Protein AF-A0A2H9N945-F1 (afdb_monomer)

Solvent-accessible surface area (backbone atoms only — not comparable to full-atom values): 8914 Å² total; per-residue (Å²): 110,70,68,63,51,53,48,54,61,75,68,64,69,62,75,64,59,40,50,52,52,35,28,57,30,50,47,51,34,23,50,40,70,47,42,95,48,93,90,51,81,21,55,30,55,53,27,54,81,70,69,39,42,64,61,24,53,49,45,46,54,52,43,51,52,32,51,52,49,31,47,27,29,75,61,73,41,83,70,60,62,77,94,46,37,69,71,56,55,76,73,48,94,63,75,48,84,63,47,72,60,36,52,48,45,37,65,60,76,91,56,80,41,71,69,48,44,52,56,19,50,48,28,50,47,51,52,50,62,52,41,48,64,58,45,28,70,78,66,71,41,51,82,69,48,30,52,53,46,34,56,78,70,47,72,77,69,125

Foldseek 3Di:
DVVVVVCCVVLDDDLVVLLLLLLVLLVLLCQAQNPPDPPDDHPLRVVVVVVDLVSSLVSLVVLLVSLLSNLCSLLVHDQDDPVCSVVCSVVGPDAFPPRVVLSCQLPDDPDSDPVSSVRNSVSSNVRVVSCQVSSCVSPVDHSVNSVVCCVPPPPPDD

Mean predicted aligned error: 3.8 Å

Sequence (158 aa):
GEVKKVFREKLRVPKNFWIKRIVVCGEYLKWYCCPP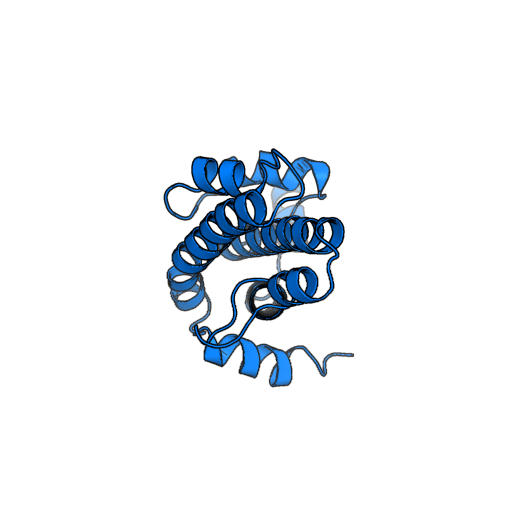KKDVGSVAECWIERGDLVATHYYLNYAVDLLLRIVFALNREFSPAPKWRIFYSYGLKWLPENWKRLLGEAMLAKSFSVKDFRRRLGAVRELWCGILPKIREETGLTTELISKYYVEKVLHQT

pLDDT: mean 94.26, std 6.35, range [45.0, 98.62]

Radius of gyration: 16.64 Å; Cα contacts (8 Å, |Δi|>4): 166; chains: 1; bounding box: 55×33×40 Å

Nearest PDB structures (foldseek):
  6p06-assembly1_A  TM=6.226E-01  e=3.736E-01  Bacillus sp. (in: firmicutes)
  6un8-assembly1_A  TM=6.451E-01  e=5.273E-01  Staphylococcus aureus
  1kan-assembly1_B  TM=4.822E-01  e=7.440E-01  Staphylococcus aureus

Structure (mmCIF, N/CA/C/O backbone):
data_AF-A0A2H9N945-F1
#
_entry.id   AF-A0A2H9N945-F1
#
loop_
_atom_site.group_PDB
_atom_site.id
_atom_site.type_symbol
_atom_site.label_atom_id
_atom_site.label_alt_id
_atom_site.label_comp_id
_atom_site.label_asym_id
_atom_site.label_entity_id
_atom_site.label_seq_id
_atom_site.pdbx_PDB_ins_code
_atom_site.Cartn_x
_atom_site.Cartn_y
_atom_site.Cartn_z
_atom_site.occupancy
_atom_site.B_iso_or_equiv
_atom_site.auth_seq_id
_atom_site.auth_comp_id
_atom_site.auth_asym_id
_atom_site.auth_atom_id
_atom_site.pdbx_PDB_model_num
ATOM 1 N N . GLY A 1 1 ? -34.590 3.014 11.118 1.00 84.31 1 GLY A N 1
ATOM 2 C CA . GLY A 1 1 ? -34.971 1.815 10.354 1.00 84.31 1 GLY A CA 1
ATOM 3 C C . GLY A 1 1 ? -34.161 0.631 10.833 1.00 84.31 1 GLY A C 1
ATOM 4 O O . GLY A 1 1 ? -32.956 0.782 11.021 1.00 84.31 1 GLY A O 1
ATOM 5 N N . GLU A 1 2 ? -34.815 -0.508 11.041 1.00 88.25 2 GLU A N 1
ATOM 6 C CA . GLU A 1 2 ? -34.228 -1.738 11.598 1.00 88.25 2 GLU A CA 1
ATOM 7 C C . GLU A 1 2 ? -33.023 -2.245 10.797 1.00 88.25 2 GLU A C 1
ATOM 9 O O . GLU A 1 2 ? -32.008 -2.613 11.380 1.00 88.25 2 GLU A O 1
ATOM 14 N N . VAL A 1 3 ? -33.056 -2.112 9.468 1.00 85.75 3 VAL A N 1
ATOM 15 C CA . VAL A 1 3 ? -31.934 -2.463 8.580 1.00 85.75 3 VAL A CA 1
ATOM 16 C C . VAL A 1 3 ? -30.636 -1.744 8.980 1.00 85.75 3 VAL A C 1
ATOM 18 O O . VAL A 1 3 ? -29.590 -2.373 9.125 1.00 85.75 3 VAL A O 1
ATOM 21 N N . LYS A 1 4 ? -30.688 -0.430 9.254 1.00 85.50 4 LYS A N 1
ATOM 22 C CA . LYS A 1 4 ? -29.505 0.339 9.692 1.00 85.50 4 LYS A CA 1
ATOM 23 C C . LYS A 1 4 ? -28.974 -0.131 11.052 1.00 85.50 4 LYS A C 1
ATOM 25 O O . LYS A 1 4 ? -27.773 -0.029 11.293 1.00 85.50 4 LYS A O 1
ATOM 30 N N . LYS A 1 5 ? -29.850 -0.624 11.936 1.00 88.50 5 LYS A N 1
ATOM 31 C CA . LYS A 1 5 ? -29.468 -1.160 13.251 1.00 88.50 5 LYS A CA 1
ATOM 32 C C . LYS A 1 5 ? -28.717 -2.483 13.091 1.00 88.50 5 LYS A C 1
ATOM 34 O O . LYS A 1 5 ? -27.609 -2.593 13.607 1.00 88.50 5 LYS A O 1
ATOM 39 N N . VAL A 1 6 ? -29.248 -3.405 12.283 1.00 90.75 6 VAL A N 1
ATOM 40 C CA . VAL A 1 6 ? -28.595 -4.691 11.977 1.00 90.75 6 VAL A CA 1
ATOM 41 C C . VAL A 1 6 ? -27.211 -4.475 11.365 1.00 90.75 6 VAL A C 1
ATOM 43 O O . VAL A 1 6 ? -26.239 -5.074 11.818 1.00 90.75 6 VAL A O 1
ATOM 46 N N . PHE A 1 7 ? -27.079 -3.566 10.392 1.00 87.44 7 PHE A N 1
ATOM 47 C CA . PHE A 1 7 ? -25.765 -3.242 9.826 1.00 87.44 7 PHE A CA 1
ATOM 48 C C . PHE A 1 7 ? -24.804 -2.674 10.871 1.00 87.44 7 PHE A C 1
ATOM 50 O O . PHE A 1 7 ? -23.653 -3.094 10.930 1.00 87.44 7 PHE A O 1
ATOM 57 N N . ARG A 1 8 ? -25.257 -1.753 11.727 1.00 85.81 8 ARG A N 1
ATOM 58 C CA . ARG A 1 8 ? -24.404 -1.179 12.777 1.00 85.81 8 ARG A CA 1
ATOM 59 C C . ARG A 1 8 ? -23.898 -2.244 13.748 1.00 85.81 8 ARG A C 1
ATOM 61 O O . ARG A 1 8 ? -22.745 -2.178 14.159 1.00 85.81 8 ARG A O 1
ATOM 68 N N . GLU A 1 9 ? -24.739 -3.209 14.099 1.00 89.75 9 GLU A N 1
ATOM 69 C CA . GLU A 1 9 ? -24.368 -4.322 14.974 1.00 89.75 9 GLU A CA 1
ATOM 70 C C . GLU A 1 9 ? -23.379 -5.271 14.291 1.00 89.75 9 GLU A C 1
ATOM 72 O O . GLU A 1 9 ? -22.340 -5.585 14.866 1.00 89.75 9 GLU A O 1
ATOM 77 N N . LYS A 1 10 ? -23.646 -5.671 13.041 1.00 87.56 10 LYS A N 1
ATOM 78 C CA . LYS A 1 10 ? -22.790 -6.606 12.292 1.00 87.56 10 LYS A CA 1
ATOM 79 C C . LYS A 1 10 ? -21.440 -6.014 11.885 1.00 87.56 10 LYS A C 1
ATOM 81 O O . LYS A 1 10 ? -20.465 -6.749 11.779 1.00 87.56 10 LYS A O 1
ATOM 86 N N . LEU A 1 11 ? -21.374 -4.703 11.662 1.00 89.06 11 LEU A N 1
ATOM 87 C CA . LEU A 1 11 ? -20.148 -4.001 11.272 1.00 89.06 11 LEU A CA 1
ATOM 88 C C . LEU A 1 11 ? -19.354 -3.473 12.476 1.00 89.06 11 LEU A C 1
ATOM 90 O O . LEU A 1 11 ? -18.298 -2.860 12.297 1.00 89.06 11 LEU A O 1
ATOM 94 N N . ARG A 1 12 ? -19.835 -3.694 13.707 1.00 91.00 12 ARG A N 1
ATOM 95 C CA . ARG A 1 12 ? -19.132 -3.270 14.916 1.00 91.00 12 ARG A CA 1
ATOM 96 C C . ARG A 1 12 ? -17.876 -4.115 15.099 1.00 91.00 12 ARG A C 1
ATOM 98 O O . ARG A 1 12 ? -17.937 -5.290 15.440 1.00 91.00 12 ARG A O 1
ATOM 105 N N . VAL A 1 13 ? -16.727 -3.475 14.930 1.00 93.00 13 VAL A N 1
ATOM 106 C CA . VAL A 1 13 ? -15.410 -4.078 15.144 1.00 93.00 13 VAL A CA 1
ATOM 107 C C . VAL A 1 13 ? -14.619 -3.269 16.174 1.00 93.00 13 VAL A C 1
ATOM 109 O O . VAL A 1 13 ? -14.791 -2.049 16.268 1.00 93.00 13 VAL A O 1
ATOM 112 N N . PRO A 1 14 ? -13.760 -3.917 16.974 1.00 93.12 14 PRO A N 1
ATOM 113 C CA . PRO A 1 14 ? -12.919 -3.218 17.940 1.00 93.12 14 PRO A CA 1
ATOM 114 C C . PRO A 1 14 ? -11.874 -2.335 17.238 1.00 93.12 14 PRO A C 1
ATOM 116 O O . PRO A 1 14 ? -11.471 -2.607 16.109 1.00 93.12 14 PRO A O 1
ATOM 119 N N . LYS A 1 15 ? -11.383 -1.279 17.905 1.00 88.19 15 LYS A N 1
ATOM 120 C CA . LYS A 1 15 ? -10.410 -0.331 17.312 1.00 88.19 15 LYS A CA 1
ATOM 121 C C . LYS A 1 15 ? -9.152 -1.032 16.776 1.00 88.19 15 LYS A C 1
ATOM 123 O O . LYS A 1 15 ? -8.639 -0.671 15.718 1.00 88.19 15 LYS A O 1
ATOM 128 N N . ASN A 1 16 ? -8.676 -2.059 17.480 1.00 92.50 16 ASN A N 1
ATOM 129 C CA . ASN A 1 16 ? -7.502 -2.839 17.084 1.00 92.50 16 ASN A CA 1
ATOM 130 C C . ASN A 1 16 ? -7.687 -3.598 15.755 1.00 92.50 16 ASN A C 1
ATOM 132 O O . ASN A 1 16 ? -6.689 -3.902 15.110 1.00 92.50 16 ASN A O 1
ATOM 136 N N . PHE A 1 17 ? -8.922 -3.862 15.311 1.00 94.25 17 PHE A N 1
ATOM 137 C CA . PHE A 1 17 ? -9.199 -4.474 14.009 1.00 94.25 17 PHE A CA 1
ATOM 138 C C . PHE A 1 17 ? -8.619 -3.636 12.864 1.00 94.25 17 PHE A C 1
ATOM 140 O O . PHE A 1 17 ? -7.941 -4.164 11.981 1.00 94.25 17 PHE A O 1
ATOM 147 N N . TRP A 1 18 ? -8.834 -2.320 12.905 1.00 96.00 18 TRP A N 1
ATOM 148 C CA . TRP A 1 18 ? -8.332 -1.395 11.889 1.00 96.00 18 TRP A CA 1
ATOM 149 C C . TRP A 1 18 ? -6.816 -1.231 11.978 1.00 96.00 18 TRP A C 1
ATOM 151 O O . TRP A 1 18 ? -6.133 -1.304 10.958 1.00 96.00 18 TRP A O 1
ATOM 161 N N . ILE A 1 19 ? -6.281 -1.116 13.200 1.00 96.00 19 ILE A N 1
ATOM 162 C CA . ILE A 1 19 ? -4.834 -1.004 13.442 1.00 96.00 19 ILE A CA 1
ATOM 163 C C . ILE A 1 19 ? -4.100 -2.221 12.874 1.00 96.00 19 ILE A C 1
ATOM 165 O O . ILE A 1 19 ? -3.140 -2.054 12.131 1.00 96.00 19 ILE A O 1
ATOM 169 N N . LYS A 1 20 ? -4.579 -3.444 13.141 1.00 95.38 20 LYS A N 1
ATOM 170 C CA . LYS A 1 20 ? -3.975 -4.673 12.602 1.00 95.38 20 LYS A CA 1
ATOM 171 C C . LYS A 1 20 ? -3.906 -4.660 11.076 1.00 95.38 20 LYS A C 1
ATOM 173 O O . LYS A 1 20 ? -2.886 -5.036 10.512 1.00 95.38 20 LYS A O 1
ATOM 178 N N . ARG A 1 21 ? -4.958 -4.193 10.395 1.00 96.00 21 ARG A N 1
ATOM 179 C CA . ARG A 1 21 ? -4.974 -4.101 8.924 1.00 96.00 21 ARG A CA 1
ATOM 180 C C . ARG A 1 21 ? -3.950 -3.102 8.398 1.00 96.00 21 ARG A C 1
ATOM 182 O O . ARG A 1 21 ? -3.250 -3.428 7.442 1.00 96.00 21 ARG A O 1
ATOM 189 N N . ILE A 1 22 ? -3.854 -1.932 9.031 1.00 97.44 22 ILE A N 1
ATOM 190 C CA . ILE A 1 22 ? -2.851 -0.912 8.699 1.00 97.44 22 ILE A CA 1
ATOM 191 C C . ILE A 1 22 ? -1.445 -1.481 8.900 1.00 97.44 22 ILE A C 1
ATOM 193 O O . ILE A 1 22 ? -0.625 -1.383 7.996 1.00 97.44 22 ILE A O 1
ATOM 197 N N . VAL A 1 23 ? -1.189 -2.131 10.038 1.00 96.94 23 VAL A N 1
ATOM 198 C CA . VAL A 1 23 ? 0.124 -2.699 10.375 1.00 96.94 23 VAL A CA 1
ATOM 199 C C . VAL A 1 23 ? 0.528 -3.807 9.407 1.00 96.94 23 VAL A C 1
ATOM 201 O O . VAL A 1 23 ? 1.629 -3.755 8.875 1.00 96.94 23 VAL A O 1
ATOM 204 N N . VAL A 1 24 ? -0.353 -4.774 9.128 1.00 96.62 24 VAL A N 1
ATOM 205 C CA . VAL A 1 24 ? -0.065 -5.862 8.176 1.00 96.62 24 VAL A CA 1
ATOM 206 C C . VAL A 1 24 ? 0.276 -5.296 6.804 1.00 96.62 24 VAL A C 1
ATOM 208 O O . VAL A 1 24 ? 1.292 -5.655 6.219 1.00 96.62 24 VAL A O 1
ATOM 211 N N . CYS A 1 25 ? -0.554 -4.391 6.285 1.00 97.62 25 CYS A N 1
ATOM 212 C CA . CYS A 1 25 ? -0.322 -3.856 4.949 1.00 97.62 25 CYS A CA 1
ATOM 213 C C . CYS A 1 25 ? 0.918 -2.953 4.913 1.00 97.62 25 CYS A C 1
ATOM 215 O O . CYS A 1 25 ? 1.686 -3.021 3.958 1.00 97.62 25 CYS A O 1
ATOM 217 N N . GLY A 1 26 ? 1.134 -2.146 5.955 1.00 97.19 26 GLY A N 1
ATOM 218 C CA . GLY A 1 26 ? 2.293 -1.269 6.086 1.00 97.19 26 GLY A CA 1
ATOM 219 C C . GLY A 1 26 ? 3.605 -2.042 6.185 1.00 97.19 26 GLY A C 1
ATOM 220 O O . GLY A 1 26 ? 4.578 -1.659 5.544 1.00 97.19 26 GLY A O 1
ATOM 221 N N . GLU A 1 27 ? 3.633 -3.157 6.919 1.00 96.25 27 GLU A N 1
ATOM 222 C CA . GLU A 1 27 ? 4.837 -3.984 7.027 1.00 96.25 27 GLU A CA 1
ATOM 223 C C . GLU A 1 27 ? 5.204 -4.630 5.690 1.00 96.25 27 GLU A C 1
ATOM 225 O O . GLU A 1 27 ? 6.350 -4.548 5.254 1.00 96.25 27 GLU A O 1
ATOM 230 N N . TYR A 1 28 ? 4.219 -5.173 4.974 1.00 96.75 28 TYR A N 1
ATOM 231 C CA . TYR A 1 28 ? 4.458 -5.735 3.646 1.00 96.75 28 TYR A CA 1
ATOM 232 C C . TYR A 1 28 ? 4.898 -4.645 2.666 1.00 96.75 28 TYR A C 1
ATOM 234 O O . TYR A 1 28 ? 5.833 -4.845 1.896 1.00 96.75 28 TYR A O 1
ATOM 242 N N . LEU A 1 29 ? 4.278 -3.464 2.711 1.00 96.81 29 LEU A N 1
ATOM 243 C CA . LEU A 1 29 ? 4.652 -2.356 1.839 1.00 96.81 29 LEU A CA 1
ATOM 244 C C . LEU A 1 29 ? 6.106 -1.924 2.076 1.00 96.81 29 LEU A C 1
ATOM 246 O O . LEU A 1 29 ? 6.828 -1.648 1.114 1.00 96.81 29 LEU A O 1
ATOM 250 N N . LYS A 1 30 ? 6.559 -1.938 3.337 1.00 95.06 30 LYS A N 1
ATOM 251 C CA . LYS A 1 30 ? 7.955 -1.670 3.689 1.00 95.06 30 LYS A CA 1
ATOM 252 C C . LYS A 1 30 ? 8.915 -2.682 3.080 1.00 95.06 30 LYS A C 1
ATOM 254 O O . LYS A 1 30 ? 9.937 -2.278 2.538 1.00 95.06 30 LYS A O 1
ATOM 259 N N . TRP A 1 31 ? 8.584 -3.971 3.123 1.00 93.44 31 TRP A N 1
ATOM 260 C CA . TRP A 1 31 ? 9.422 -5.009 2.517 1.00 93.44 31 TRP A CA 1
ATOM 261 C C . TRP A 1 31 ? 9.463 -4.886 0.990 1.00 93.44 31 TRP A C 1
ATOM 263 O O . TRP A 1 31 ? 10.531 -4.947 0.382 1.00 93.44 31 TRP A O 1
ATOM 273 N N . TYR A 1 32 ? 8.305 -4.682 0.357 1.00 95.38 32 TYR A N 1
ATOM 274 C CA . TYR A 1 32 ? 8.205 -4.757 -1.098 1.00 95.38 32 TYR A CA 1
ATOM 275 C C . TYR A 1 32 ? 8.654 -3.500 -1.835 1.00 95.38 32 TYR A C 1
ATOM 277 O O . TYR A 1 32 ? 9.251 -3.637 -2.901 1.00 95.38 32 TYR A O 1
ATOM 285 N N . CYS A 1 33 ? 8.382 -2.297 -1.320 1.00 96.00 33 CYS A N 1
ATOM 286 C CA . CYS A 1 33 ? 8.621 -1.052 -2.072 1.00 96.00 33 CYS A CA 1
ATOM 287 C C . CYS A 1 33 ? 9.117 0.136 -1.232 1.00 96.00 33 CYS A C 1
ATOM 289 O O . CYS A 1 33 ? 9.735 1.059 -1.778 1.00 96.00 33 CYS A O 1
ATOM 291 N N . CYS A 1 34 ? 8.851 0.152 0.075 1.00 95.00 34 CYS A N 1
ATOM 292 C CA . CYS A 1 34 ? 9.047 1.329 0.927 1.00 95.00 34 CYS A CA 1
ATOM 293 C C . CYS A 1 34 ? 9.916 1.039 2.166 1.00 95.00 34 CYS A C 1
ATOM 295 O O . CYS A 1 34 ? 9.447 1.240 3.291 1.00 95.00 34 CYS A O 1
ATOM 297 N N . PRO A 1 35 ? 11.162 0.561 1.992 1.00 92.69 35 PRO A N 1
ATOM 298 C CA . PRO A 1 35 ? 12.026 0.214 3.110 1.00 92.69 35 PRO A CA 1
ATOM 299 C C . PRO A 1 35 ? 12.261 1.438 4.009 1.00 92.69 35 PRO A C 1
ATOM 301 O O . PRO A 1 35 ? 12.296 2.572 3.524 1.00 92.69 35 PRO A O 1
ATOM 304 N N . PRO A 1 36 ? 12.412 1.237 5.330 1.00 83.94 36 PRO A N 1
ATOM 305 C CA . PRO A 1 36 ? 12.542 2.341 6.280 1.00 83.94 36 PRO A CA 1
ATOM 306 C C . PRO A 1 36 ? 13.850 3.123 6.107 1.00 83.94 36 PRO A C 1
ATOM 308 O O . PRO A 1 36 ? 13.908 4.300 6.454 1.00 83.94 36 PRO A O 1
ATOM 311 N N . LYS A 1 37 ? 14.895 2.487 5.565 1.00 85.12 37 LYS A N 1
ATOM 312 C CA . LYS A 1 37 ? 16.180 3.126 5.286 1.00 85.12 37 LYS A CA 1
ATOM 313 C C . LYS A 1 37 ? 16.380 3.293 3.780 1.00 85.12 37 LYS A C 1
ATOM 315 O O . LYS A 1 37 ? 16.032 2.404 3.010 1.00 85.12 37 LYS A O 1
ATOM 320 N N . LYS A 1 38 ? 16.940 4.436 3.372 1.00 77.31 38 LYS A N 1
ATOM 321 C CA . LYS A 1 38 ? 17.125 4.804 1.954 1.00 77.31 38 LYS A CA 1
ATOM 322 C C . LYS A 1 38 ? 18.245 4.026 1.254 1.00 77.31 38 LYS A C 1
ATOM 324 O O . LYS A 1 38 ? 18.252 3.968 0.032 1.00 77.31 38 LYS A O 1
ATOM 329 N N . ASP A 1 39 ? 19.181 3.479 2.019 1.00 83.00 39 ASP A N 1
ATOM 330 C C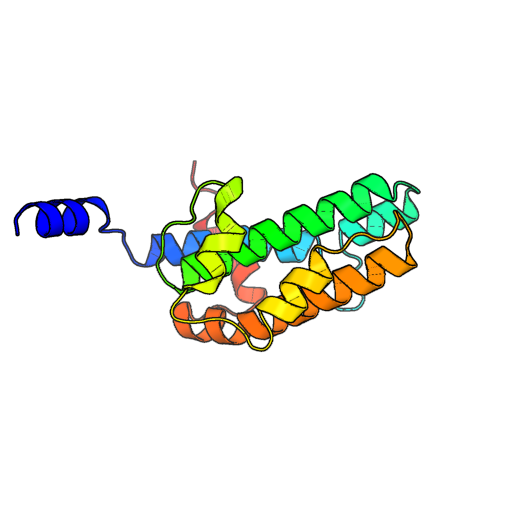A . ASP A 1 39 ? 20.325 2.681 1.565 1.00 83.00 39 ASP A CA 1
ATOM 331 C C . ASP A 1 39 ? 19.992 1.190 1.400 1.00 83.00 39 ASP A C 1
ATOM 333 O O . ASP A 1 39 ? 20.811 0.427 0.897 1.00 83.00 39 ASP A O 1
ATOM 337 N N . VAL A 1 40 ? 18.789 0.767 1.798 1.00 85.00 40 VAL A N 1
ATOM 338 C CA . VAL A 1 40 ? 18.339 -0.622 1.689 1.00 85.00 40 VAL A CA 1
ATOM 339 C C . VAL A 1 40 ? 17.426 -0.764 0.476 1.00 85.00 40 VAL A C 1
ATOM 341 O O . VAL A 1 40 ? 16.401 -0.089 0.384 1.00 85.00 40 VAL A O 1
ATOM 344 N N . GLY A 1 41 ? 17.783 -1.664 -0.442 1.00 85.50 41 GLY A N 1
ATOM 345 C CA . GLY A 1 41 ? 16.932 -2.032 -1.571 1.00 85.50 41 GLY A CA 1
ATOM 346 C C . GLY A 1 41 ? 15.652 -2.736 -1.117 1.00 85.50 41 GLY A C 1
ATOM 347 O O . GLY A 1 41 ? 15.644 -3.511 -0.161 1.00 85.50 41 GLY A O 1
ATOM 348 N N . SER A 1 42 ? 14.548 -2.457 -1.801 1.00 93.81 42 SER A N 1
ATOM 349 C CA . SER A 1 42 ? 13.281 -3.167 -1.614 1.00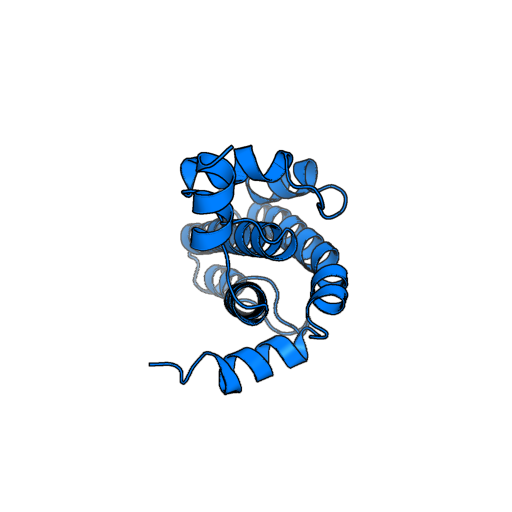 93.81 42 SER A CA 1
ATOM 350 C C . SER A 1 42 ? 13.255 -4.494 -2.375 1.00 93.81 42 SER A C 1
ATOM 352 O O . SER A 1 42 ? 13.985 -4.670 -3.350 1.00 93.81 42 SER A O 1
ATOM 354 N N . VAL A 1 43 ? 12.358 -5.417 -2.002 1.00 93.88 43 VAL A N 1
ATOM 355 C CA . VAL A 1 43 ? 12.205 -6.689 -2.738 1.00 93.88 43 VAL A CA 1
ATOM 356 C C . VAL A 1 43 ? 11.914 -6.441 -4.222 1.00 93.88 43 VAL A C 1
ATOM 358 O O . VAL A 1 43 ? 12.436 -7.162 -5.069 1.00 93.88 43 VAL A O 1
ATOM 361 N N . ALA A 1 44 ? 11.133 -5.410 -4.563 1.00 94.56 44 ALA A N 1
ATOM 362 C CA . ALA A 1 44 ? 10.857 -5.071 -5.958 1.00 94.56 44 ALA A CA 1
ATOM 363 C C . ALA A 1 44 ? 12.115 -4.620 -6.729 1.00 94.56 44 ALA A C 1
ATOM 365 O O . ALA A 1 44 ? 12.251 -4.941 -7.911 1.00 94.56 44 ALA A O 1
ATOM 366 N N . GLU A 1 45 ? 13.037 -3.914 -6.064 1.00 95.38 45 GLU A N 1
ATOM 367 C CA . GLU A 1 45 ? 14.332 -3.513 -6.630 1.00 95.38 45 GLU A CA 1
ATOM 368 C C . GLU A 1 45 ? 15.274 -4.718 -6.791 1.00 95.38 45 GLU A C 1
ATOM 370 O O . GLU A 1 45 ? 15.908 -4.837 -7.836 1.00 95.38 45 GLU A O 1
ATOM 375 N N . CYS A 1 46 ? 15.291 -5.673 -5.851 1.00 95.06 46 CYS A N 1
ATOM 376 C CA . CYS A 1 46 ? 16.099 -6.897 -5.973 1.00 95.06 46 CYS A CA 1
ATOM 377 C C . CYS A 1 46 ? 15.758 -7.727 -7.224 1.00 95.06 46 CYS A C 1
ATOM 379 O O . CYS A 1 46 ? 16.617 -8.412 -7.775 1.00 95.06 46 CYS A O 1
ATOM 381 N N . TRP A 1 47 ? 14.512 -7.685 -7.703 1.00 95.88 47 TRP A N 1
ATOM 382 C CA . TRP A 1 47 ? 14.124 -8.387 -8.933 1.00 95.88 47 TRP A CA 1
ATOM 383 C C . TRP A 1 47 ? 14.707 -7.768 -10.210 1.00 95.88 47 TRP A C 1
ATOM 385 O O . TRP A 1 47 ? 14.897 -8.485 -11.192 1.00 95.88 47 TRP A O 1
ATOM 395 N 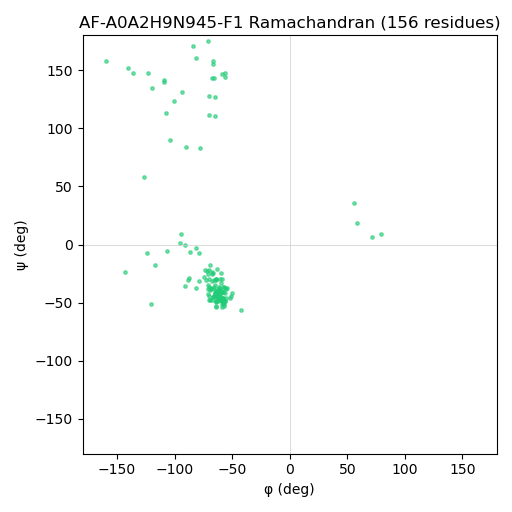N . ILE A 1 48 ? 15.097 -6.488 -10.171 1.00 95.44 48 ILE A N 1
ATOM 396 C CA . ILE A 1 48 ? 15.843 -5.854 -11.266 1.00 95.44 48 ILE A CA 1
ATOM 397 C C . ILE A 1 48 ? 17.227 -6.483 -11.379 1.00 95.44 48 ILE A C 1
ATOM 399 O O . ILE A 1 48 ? 17.653 -6.826 -12.476 1.00 95.44 48 ILE A O 1
ATOM 403 N N . GLU A 1 49 ? 17.907 -6.671 -10.247 1.00 93.06 49 GLU A N 1
ATOM 404 C CA . GLU A 1 49 ? 19.231 -7.303 -10.191 1.00 93.06 49 GLU A CA 1
ATOM 405 C C . GLU A 1 49 ? 19.181 -8.764 -10.656 1.00 93.06 49 GLU A C 1
ATOM 407 O O . GLU A 1 49 ? 20.133 -9.266 -11.246 1.00 93.06 49 GLU A O 1
ATOM 412 N N . ARG A 1 50 ? 18.039 -9.432 -10.453 1.00 95.25 50 ARG A N 1
ATOM 413 C CA . ARG A 1 50 ? 17.769 -10.793 -10.945 1.00 95.25 50 ARG A CA 1
ATOM 414 C C . ARG A 1 50 ? 17.383 -10.858 -12.425 1.00 95.25 50 ARG A C 1
ATOM 416 O O . ARG A 1 50 ? 17.253 -11.956 -12.955 1.00 95.25 50 ARG A O 1
ATOM 423 N N . GLY A 1 51 ? 17.174 -9.718 -13.081 1.00 96.12 51 GLY A N 1
ATOM 424 C CA . GLY A 1 51 ? 16.811 -9.649 -14.497 1.00 96.12 51 GLY A CA 1
ATOM 425 C C . GLY A 1 51 ? 15.336 -9.925 -14.817 1.00 96.12 51 GLY A C 1
ATOM 426 O O . GLY A 1 51 ? 14.996 -10.006 -15.995 1.00 96.12 51 GLY A O 1
ATOM 427 N N . ASP A 1 52 ? 14.445 -10.026 -13.822 1.00 97.19 52 ASP A N 1
ATOM 428 C CA . ASP A 1 52 ? 13.008 -10.247 -14.048 1.00 97.19 52 ASP A CA 1
ATOM 429 C C . ASP A 1 52 ? 12.204 -8.958 -13.841 1.00 97.19 52 ASP A C 1
ATOM 431 O O . ASP A 1 52 ? 11.699 -8.637 -12.759 1.00 97.19 52 ASP A O 1
ATOM 435 N N . LEU A 1 53 ? 12.056 -8.209 -14.932 1.00 96.62 53 LEU A N 1
ATOM 436 C CA . LEU A 1 53 ? 11.306 -6.957 -14.931 1.00 96.62 53 LEU A CA 1
ATOM 437 C C . LEU A 1 53 ? 9.793 -7.177 -14.788 1.00 96.62 53 LEU A C 1
ATOM 439 O O . LEU A 1 53 ? 9.098 -6.299 -14.274 1.00 96.62 53 LEU A O 1
ATOM 443 N N . VAL A 1 54 ? 9.265 -8.335 -15.192 1.00 97.12 54 VAL A N 1
ATOM 444 C CA . VAL A 1 54 ? 7.834 -8.637 -15.047 1.00 97.12 54 VAL A CA 1
ATOM 445 C C . VAL A 1 54 ? 7.498 -8.782 -13.566 1.00 97.12 54 VAL A C 1
ATOM 447 O O . VAL A 1 54 ? 6.567 -8.129 -13.084 1.00 97.12 54 VAL A O 1
ATOM 450 N N . ALA A 1 55 ? 8.301 -9.550 -12.825 1.00 96.38 55 ALA A N 1
ATOM 451 C CA . ALA A 1 55 ? 8.177 -9.689 -11.378 1.00 96.38 55 ALA A CA 1
ATOM 452 C C . ALA A 1 55 ? 8.302 -8.330 -10.674 1.00 96.38 55 ALA A C 1
ATOM 454 O O . ALA A 1 55 ? 7.440 -7.960 -9.873 1.00 96.38 55 ALA A O 1
ATOM 455 N N . THR A 1 56 ? 9.310 -7.530 -11.031 1.00 95.75 56 THR A N 1
ATOM 456 C CA . THR A 1 56 ? 9.493 -6.165 -10.516 1.00 95.75 56 THR A CA 1
ATOM 457 C C . THR A 1 56 ? 8.224 -5.307 -10.662 1.00 95.75 56 THR A C 1
ATOM 459 O O . THR A 1 56 ? 7.790 -4.654 -9.709 1.00 95.75 56 THR A O 1
ATOM 462 N N . HIS A 1 57 ? 7.575 -5.331 -11.828 1.00 97.50 57 HIS A N 1
ATOM 463 C CA . HIS A 1 57 ? 6.342 -4.577 -12.067 1.00 97.50 57 HIS A CA 1
ATOM 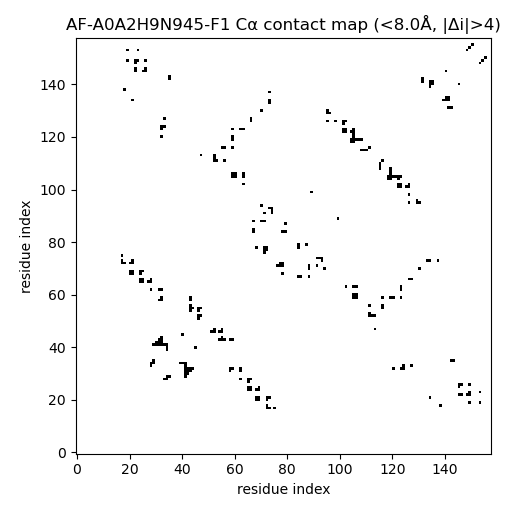464 C C . HIS A 1 57 ? 5.101 -5.184 -11.396 1.00 97.50 57 HIS A C 1
ATOM 466 O O . HIS A 1 57 ? 4.183 -4.438 -11.039 1.00 97.50 57 HIS A O 1
ATOM 472 N N . TYR A 1 58 ? 5.070 -6.500 -11.187 1.00 96.88 58 TYR A N 1
ATOM 473 C CA . TYR A 1 58 ? 4.029 -7.174 -10.412 1.00 96.88 58 TYR A CA 1
ATOM 474 C C . TYR A 1 58 ? 4.025 -6.705 -8.949 1.00 96.88 58 TYR A C 1
ATOM 476 O O . TYR A 1 58 ? 2.964 -6.377 -8.412 1.00 96.88 58 TYR A O 1
ATOM 484 N N . TYR A 1 59 ? 5.197 -6.564 -8.322 1.00 96.81 59 TYR A N 1
ATOM 485 C CA . TYR A 1 59 ? 5.282 -6.070 -6.943 1.00 96.81 59 TYR A CA 1
ATOM 486 C C . TYR A 1 59 ? 4.800 -4.629 -6.781 1.00 96.81 59 TYR A C 1
ATOM 488 O O . TYR A 1 59 ? 4.236 -4.298 -5.740 1.00 96.81 59 TYR A O 1
ATOM 496 N N . LEU A 1 60 ? 4.926 -3.788 -7.811 1.00 97.69 60 LEU A N 1
ATOM 497 C CA . LEU A 1 60 ? 4.321 -2.455 -7.786 1.00 97.69 60 LEU A CA 1
ATOM 498 C C . LEU A 1 60 ? 2.789 -2.513 -7.766 1.00 97.69 60 LEU A C 1
ATOM 500 O O . LEU A 1 60 ? 2.162 -1.737 -7.049 1.00 97.69 60 LEU A O 1
ATOM 504 N N . ASN A 1 61 ? 2.173 -3.450 -8.494 1.00 97.19 61 ASN A N 1
ATOM 505 C CA . ASN A 1 61 ? 0.720 -3.653 -8.429 1.00 97.19 61 ASN A CA 1
ATOM 506 C C . ASN A 1 61 ? 0.301 -4.128 -7.032 1.00 97.19 61 ASN A C 1
ATOM 508 O O . ASN A 1 61 ? -0.686 -3.645 -6.478 1.00 97.19 61 ASN A O 1
ATOM 512 N N . TYR A 1 62 ? 1.080 -5.038 -6.442 1.00 97.75 62 TYR A N 1
ATOM 513 C CA . TYR A 1 62 ? 0.848 -5.498 -5.076 1.00 97.75 62 TYR A CA 1
ATOM 514 C C . TYR A 1 62 ? 0.976 -4.356 -4.056 1.00 97.75 62 TYR A C 1
ATOM 516 O O . TYR A 1 62 ? 0.125 -4.209 -3.184 1.00 97.75 62 TYR A O 1
ATOM 524 N N . ALA A 1 63 ? 1.975 -3.484 -4.200 1.00 98.00 63 ALA A N 1
ATOM 525 C CA . ALA A 1 63 ? 2.137 -2.307 -3.351 1.00 98.00 63 ALA A CA 1
ATOM 526 C C . ALA A 1 63 ? 0.947 -1.338 -3.447 1.00 98.00 63 ALA A C 1
ATOM 528 O O . ALA A 1 63 ? 0.478 -0.840 -2.422 1.00 98.00 63 ALA A O 1
ATOM 529 N N . VAL A 1 64 ? 0.410 -1.115 -4.651 1.00 98.00 64 VAL A N 1
ATOM 530 C CA . VAL A 1 64 ? -0.819 -0.326 -4.836 1.00 98.00 64 VAL A CA 1
ATOM 531 C C . VAL A 1 64 ? -2.004 -0.966 -4.108 1.00 98.00 64 VAL A C 1
ATOM 533 O O . VAL A 1 64 ? -2.783 -0.258 -3.466 1.00 98.00 64 VAL A O 1
ATOM 536 N N . ASP A 1 65 ? -2.123 -2.295 -4.136 1.00 97.88 65 ASP A N 1
ATOM 537 C CA . ASP A 1 65 ? -3.170 -3.003 -3.396 1.00 97.88 65 ASP A CA 1
ATOM 538 C C . ASP A 1 65 ? -3.079 -2.777 -1.881 1.00 97.88 65 ASP A C 1
ATOM 540 O O . ASP A 1 65 ? -4.078 -2.479 -1.217 1.00 97.88 65 ASP A O 1
ATOM 544 N N . LEU A 1 66 ? -1.864 -2.866 -1.335 1.00 98.25 66 LEU A N 1
ATOM 545 C CA . LEU A 1 66 ? -1.598 -2.605 0.078 1.00 98.25 66 LEU A CA 1
ATOM 546 C C . LEU A 1 66 ? -1.942 -1.160 0.453 1.00 98.25 66 LEU A C 1
ATOM 548 O O . LEU A 1 66 ? -2.622 -0.945 1.457 1.00 98.25 66 LEU A O 1
ATOM 552 N N . LEU A 1 67 ? -1.545 -0.181 -0.370 1.00 98.31 67 LEU A N 1
ATOM 553 C CA . LEU A 1 67 ? -1.875 1.234 -0.174 1.00 98.31 67 LEU A CA 1
ATOM 554 C C . LEU A 1 67 ? -3.389 1.458 -0.134 1.00 98.31 67 LEU A C 1
ATOM 556 O O . LEU A 1 67 ? -3.894 2.076 0.802 1.00 98.31 67 LEU A O 1
ATOM 560 N N . LEU A 1 68 ? -4.131 0.897 -1.092 1.00 98.38 68 LEU A N 1
ATOM 561 C CA . LEU A 1 68 ? -5.592 0.967 -1.103 1.00 98.38 68 LEU A CA 1
ATOM 562 C C . LEU A 1 68 ? -6.181 0.407 0.197 1.00 98.38 68 LEU A C 1
ATOM 564 O O . LEU A 1 68 ? -7.002 1.059 0.839 1.00 98.38 68 LEU A O 1
ATOM 568 N N . ARG A 1 69 ? -5.744 -0.782 0.626 1.00 98.38 69 ARG A N 1
ATOM 569 C CA . ARG A 1 69 ? -6.232 -1.423 1.859 1.00 98.38 69 ARG A CA 1
ATOM 570 C C . ARG A 1 69 ? -5.943 -0.592 3.110 1.00 98.38 69 ARG A C 1
ATOM 572 O O . ARG A 1 69 ? -6.789 -0.555 4.004 1.00 98.38 69 ARG A O 1
ATOM 579 N N . ILE A 1 70 ? -4.793 0.078 3.166 1.00 98.25 70 ILE A N 1
ATOM 580 C CA . ILE A 1 70 ? -4.449 1.009 4.248 1.00 98.25 70 ILE A CA 1
ATOM 581 C C . ILE A 1 70 ? -5.405 2.202 4.239 1.00 98.25 70 ILE A C 1
ATOM 583 O O . ILE A 1 70 ? -5.977 2.516 5.278 1.00 98.25 70 ILE A O 1
ATOM 587 N N . VAL A 1 71 ? -5.636 2.828 3.082 1.00 98.38 71 VAL A N 1
ATOM 588 C CA . VAL A 1 71 ? -6.519 4.001 2.970 1.00 98.38 71 VAL A CA 1
ATOM 589 C C . VAL A 1 71 ? -7.964 3.651 3.346 1.00 98.38 71 VAL A C 1
ATOM 591 O O . VAL A 1 71 ? -8.591 4.402 4.093 1.00 98.38 71 VAL A O 1
AT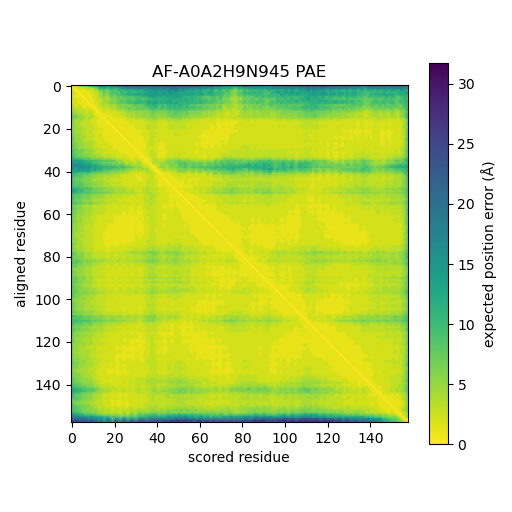OM 594 N N . PHE A 1 72 ? -8.474 2.478 2.954 1.00 98.44 72 PHE A N 1
ATOM 595 C CA . PHE A 1 72 ? -9.770 1.977 3.441 1.00 98.44 72 PHE A CA 1
ATOM 596 C C . PHE A 1 72 ? -9.790 1.824 4.970 1.00 98.44 72 PHE A C 1
ATOM 598 O O . PHE A 1 72 ? -10.714 2.295 5.633 1.00 98.44 72 PHE A O 1
ATOM 605 N N . ALA A 1 73 ? -8.750 1.222 5.555 1.00 97.94 73 ALA A N 1
ATOM 606 C CA . ALA A 1 73 ? -8.673 1.030 7.002 1.00 97.94 73 ALA A CA 1
ATOM 607 C C . ALA A 1 73 ? -8.570 2.356 7.781 1.00 97.94 73 ALA A C 1
ATOM 609 O O . ALA A 1 73 ? -9.184 2.478 8.840 1.00 97.94 73 ALA A O 1
ATOM 610 N N . LEU A 1 74 ? -7.861 3.357 7.249 1.00 97.94 74 LEU A N 1
ATOM 611 C CA . LEU A 1 74 ? -7.778 4.706 7.826 1.00 97.94 74 LEU A CA 1
ATOM 612 C C . LEU A 1 74 ? -9.120 5.441 7.790 1.00 97.94 74 LEU A C 1
ATOM 614 O O . LEU A 1 74 ? -9.428 6.206 8.699 1.00 97.94 74 LEU A O 1
ATOM 618 N N . ASN A 1 75 ? -9.954 5.151 6.791 1.00 97.75 75 ASN A N 1
ATOM 619 C CA . ASN A 1 75 ? -11.333 5.631 6.725 1.00 97.75 75 ASN A CA 1
ATOM 620 C C . ASN A 1 75 ? -12.311 4.800 7.577 1.00 97.75 75 ASN A C 1
ATOM 622 O O . ASN A 1 75 ? -13.484 5.149 7.675 1.00 97.75 75 ASN A O 1
ATOM 626 N N . ARG A 1 76 ? -11.842 3.721 8.225 1.00 95.81 76 ARG A N 1
ATOM 627 C CA . ARG A 1 76 ? -12.670 2.730 8.941 1.00 95.81 76 ARG A CA 1
ATOM 628 C C . ARG A 1 76 ? -13.748 2.113 8.049 1.00 95.81 76 ARG A C 1
ATOM 630 O O . ARG A 1 76 ? -14.848 1.801 8.504 1.00 95.81 76 ARG A O 1
ATOM 637 N N . GLU A 1 77 ? -13.402 1.911 6.783 1.00 95.56 77 GLU A N 1
ATOM 638 C CA . GLU A 1 77 ? -14.251 1.276 5.788 1.00 95.56 77 GLU A CA 1
ATOM 639 C C . GLU A 1 77 ? -13.728 -0.115 5.428 1.00 95.56 77 GLU A C 1
ATOM 641 O O . GLU A 1 77 ? -12.522 -0.369 5.337 1.00 95.56 77 GLU A O 1
ATOM 646 N N . PHE A 1 78 ? -14.652 -1.053 5.223 1.00 94.44 78 PHE A N 1
ATOM 647 C CA . PHE A 1 78 ? -14.298 -2.395 4.783 1.00 94.44 78 PHE A CA 1
ATOM 648 C C . PHE A 1 78 ? -13.811 -2.343 3.338 1.00 94.44 78 PHE A C 1
ATOM 650 O O . PHE A 1 78 ? -14.494 -1.821 2.460 1.00 94.44 78 PHE A O 1
ATOM 657 N N . SER A 1 79 ? -12.628 -2.907 3.088 1.00 93.81 79 SER A N 1
ATOM 658 C CA . SER A 1 79 ? -12.083 -2.930 1.735 1.00 93.81 79 SER A CA 1
ATOM 659 C C . SER A 1 79 ? -12.970 -3.794 0.828 1.00 93.81 79 SER A C 1
ATOM 661 O O . SER A 1 79 ? -13.222 -4.955 1.164 1.00 93.81 79 SER A O 1
ATOM 663 N N . PRO A 1 80 ? -13.429 -3.266 -0.317 1.00 95.25 80 PRO A N 1
ATOM 664 C CA . PRO A 1 80 ? -14.253 -4.013 -1.255 1.00 95.25 80 PRO A CA 1
ATOM 665 C C . PRO A 1 80 ? -13.431 -5.091 -1.976 1.00 95.25 80 PRO A C 1
ATOM 667 O O . PRO A 1 80 ? -12.201 -5.177 -1.853 1.00 95.25 80 PRO A O 1
ATOM 670 N N . ALA A 1 81 ? -14.116 -5.905 -2.782 1.00 94.56 81 ALA A N 1
ATOM 671 C CA . ALA A 1 81 ? -13.470 -6.855 -3.683 1.00 94.56 81 ALA A CA 1
ATOM 672 C C . ALA A 1 81 ? -12.483 -6.140 -4.637 1.00 94.56 81 ALA A C 1
ATOM 674 O O . ALA A 1 81 ? -12.759 -5.006 -5.045 1.00 94.56 81 ALA A O 1
ATOM 675 N N . PRO A 1 82 ? -11.370 -6.787 -5.044 1.00 93.94 82 PRO A N 1
ATOM 676 C CA . PRO A 1 82 ? -10.291 -6.138 -5.798 1.00 93.94 82 PRO A CA 1
ATOM 677 C C . PRO A 1 82 ? -10.747 -5.336 -7.021 1.00 93.94 82 PRO A C 1
ATOM 679 O O . PRO A 1 82 ? -10.321 -4.197 -7.196 1.00 93.94 82 PRO A O 1
ATOM 682 N N . LYS A 1 83 ? -11.694 -5.870 -7.803 1.00 93.44 83 LYS A N 1
ATOM 683 C CA . LYS A 1 83 ? -12.216 -5.217 -9.016 1.00 93.44 83 LYS A CA 1
ATOM 684 C C . LYS A 1 83 ? -12.860 -3.844 -8.782 1.00 93.44 83 LYS A C 1
ATOM 686 O O . LYS A 1 83 ? -12.899 -3.033 -9.697 1.00 93.44 83 LYS A O 1
ATOM 691 N N . TRP A 1 84 ? -13.341 -3.568 -7.569 1.00 96.88 84 TRP A N 1
ATOM 692 C CA . TRP A 1 84 ? -14.010 -2.308 -7.229 1.00 96.88 84 TRP A CA 1
ATOM 693 C C . TRP A 1 84 ? -13.170 -1.378 -6.359 1.00 96.88 84 TRP A C 1
ATOM 695 O O . TRP A 1 84 ? -13.583 -0.258 -6.065 1.00 96.88 84 TRP A O 1
ATOM 705 N N . ARG A 1 85 ? -11.996 -1.831 -5.918 1.00 96.06 85 ARG A N 1
ATOM 706 C CA . ARG A 1 85 ? -11.221 -1.160 -4.874 1.00 96.06 85 ARG A CA 1
ATOM 707 C C . ARG A 1 85 ? -10.750 0.227 -5.283 1.00 96.06 85 ARG A C 1
ATOM 709 O O . ARG A 1 85 ? -10.911 1.161 -4.507 1.00 96.06 85 ARG A O 1
ATOM 716 N N . ILE A 1 86 ? -10.245 0.374 -6.506 1.00 97.19 86 ILE A N 1
ATOM 717 C CA . ILE A 1 86 ? -9.854 1.682 -7.047 1.00 97.19 86 ILE A CA 1
ATOM 718 C C . ILE A 1 86 ? -11.079 2.591 -7.179 1.00 97.19 86 ILE A C 1
ATOM 720 O O . ILE A 1 86 ? -11.058 3.710 -6.675 1.00 97.19 86 ILE A O 1
ATOM 724 N N . PHE A 1 87 ? -12.159 2.091 -7.785 1.00 97.50 87 PHE A N 1
ATOM 725 C CA . PHE A 1 87 ? -13.376 2.867 -8.018 1.00 97.50 87 PHE A CA 1
ATOM 726 C C . PHE A 1 87 ? -13.964 3.428 -6.718 1.00 97.50 87 PHE A C 1
ATOM 728 O O . PHE A 1 87 ? -14.175 4.634 -6.609 1.00 97.50 87 PHE A O 1
ATOM 735 N N . TYR A 1 88 ? -14.153 2.578 -5.705 1.00 98.12 88 TYR A N 1
ATOM 736 C CA . TYR A 1 88 ? -14.688 3.019 -4.418 1.00 98.12 88 TYR A CA 1
ATOM 737 C C . TYR A 1 88 ? -13.694 3.851 -3.602 1.00 98.12 88 TYR A C 1
ATOM 739 O O . TYR A 1 88 ? -14.130 4.658 -2.787 1.00 98.12 88 TYR A O 1
ATOM 747 N N . SER A 1 89 ? -12.380 3.732 -3.840 1.00 97.94 89 SER A N 1
ATOM 748 C CA . SER A 1 89 ? -11.402 4.560 -3.120 1.00 97.94 89 SER A CA 1
ATOM 749 C C . SER A 1 89 ? -11.607 6.058 -3.354 1.00 97.94 89 SER A C 1
ATOM 751 O O . SER A 1 89 ? -11.337 6.849 -2.460 1.00 97.94 89 SER A O 1
ATOM 753 N N . TYR A 1 90 ? -12.127 6.465 -4.516 1.00 97.75 90 TYR A N 1
ATOM 754 C CA . TYR A 1 90 ? -12.342 7.880 -4.831 1.00 97.75 90 TYR A CA 1
ATOM 755 C C . TYR A 1 90 ? -13.450 8.543 -4.000 1.00 97.75 90 TYR A C 1
ATOM 757 O O . TYR A 1 90 ? -13.497 9.768 -3.947 1.00 97.75 90 TYR A O 1
ATOM 765 N N . GLY A 1 91 ? -14.328 7.756 -3.369 1.00 97.31 91 GLY A N 1
ATOM 766 C CA . GLY A 1 91 ? -15.417 8.249 -2.520 1.00 97.31 91 GLY A CA 1
ATOM 767 C C . GLY A 1 91 ? -15.094 8.289 -1.025 1.00 97.31 91 GLY A C 1
ATOM 768 O O . GLY A 1 91 ? -15.970 8.632 -0.235 1.00 97.31 91 GLY A O 1
ATOM 769 N N . LEU A 1 92 ? -13.876 7.915 -0.623 1.00 98.06 92 LEU A N 1
ATOM 770 C CA . LEU A 1 92 ? -13.480 7.881 0.783 1.00 98.06 92 LEU A CA 1
ATOM 771 C C . LEU A 1 92 ? -13.407 9.292 1.378 1.00 98.06 92 LEU A C 1
ATOM 773 O O . LEU A 1 92 ? -12.968 10.238 0.724 1.00 98.06 92 LEU A O 1
ATOM 777 N N . LYS A 1 93 ? -13.808 9.424 2.649 1.00 97.94 93 LYS A N 1
ATOM 778 C CA . LYS A 1 93 ? -13.881 10.718 3.350 1.00 97.94 93 LYS A CA 1
ATOM 779 C C . LYS A 1 93 ? -12.522 11.415 3.449 1.00 97.94 93 LYS A C 1
ATOM 781 O O . LYS A 1 93 ? -12.448 12.637 3.366 1.00 97.94 93 LYS A O 1
ATOM 786 N N . TRP A 1 94 ? -11.467 10.645 3.680 1.00 98.31 94 TRP A N 1
ATOM 787 C CA . TRP A 1 94 ? -10.094 11.119 3.729 1.00 98.31 94 TRP A CA 1
ATOM 788 C C . TRP A 1 94 ? -9.258 10.419 2.661 1.00 98.31 94 TRP A C 1
ATOM 790 O O . TRP A 1 94 ? -9.294 9.193 2.527 1.00 98.31 94 TRP A O 1
ATOM 800 N N . LEU A 1 95 ? -8.462 11.212 1.950 1.00 98.19 95 LEU A N 1
ATOM 801 C CA . LEU A 1 95 ? -7.500 10.769 0.952 1.00 98.19 95 LEU A CA 1
ATOM 802 C C . LEU A 1 95 ? -6.191 11.541 1.144 1.00 98.19 95 LEU A C 1
ATOM 804 O O . LEU A 1 95 ? -6.239 12.714 1.527 1.00 98.19 95 LEU A O 1
ATOM 808 N N . PRO A 1 96 ? -5.029 10.928 0.865 1.00 96.88 96 PRO A N 1
ATOM 809 C CA . PRO A 1 96 ? -3.783 11.675 0.803 1.00 96.88 96 PRO A CA 1
ATOM 810 C C . PRO A 1 96 ? -3.815 12.651 -0.382 1.00 96.88 96 PRO A C 1
ATOM 812 O O . PRO A 1 96 ? -4.558 12.473 -1.355 1.00 96.88 96 PRO A O 1
ATOM 815 N N . GLU A 1 97 ? -2.984 13.685 -0.309 1.00 96.88 97 GLU A N 1
ATOM 816 C CA . GLU A 1 97 ? -2.876 14.677 -1.373 1.00 96.88 97 GLU A CA 1
ATOM 817 C C . GLU A 1 97 ? -2.532 14.016 -2.718 1.00 96.88 97 GLU A C 1
ATOM 819 O O . GLU A 1 97 ? -1.803 13.025 -2.780 1.00 96.88 97 GLU A O 1
ATOM 824 N N . ASN A 1 98 ? -3.081 14.549 -3.813 1.00 97.38 98 ASN A N 1
ATOM 825 C CA . ASN A 1 98 ? -2.852 14.045 -5.170 1.00 97.38 98 ASN A CA 1
ATOM 826 C C . ASN A 1 98 ? 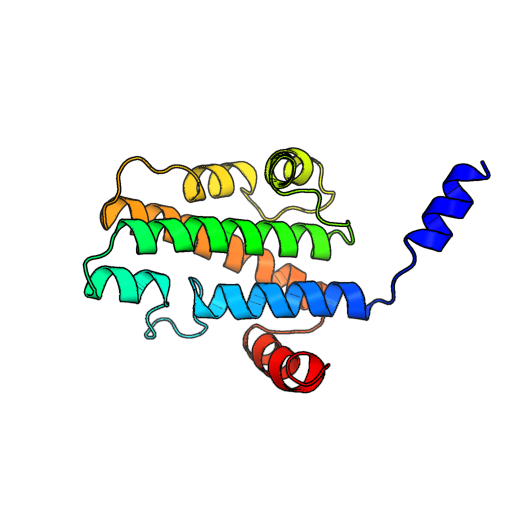-3.238 12.568 -5.405 1.00 97.38 98 ASN A C 1
ATOM 828 O O . ASN A 1 98 ? -2.825 11.999 -6.419 1.00 97.38 98 ASN A O 1
ATOM 832 N N . TRP A 1 99 ? -4.066 11.959 -4.541 1.00 97.75 99 TRP A N 1
ATOM 833 C CA . TRP A 1 99 ? -4.433 10.535 -4.588 1.00 97.75 99 TRP A CA 1
ATOM 834 C C . TRP A 1 99 ? -4.716 10.002 -5.996 1.00 97.75 99 TRP A C 1
ATOM 836 O O . TRP A 1 99 ? -4.065 9.065 -6.447 1.00 97.75 99 TRP A O 1
ATOM 846 N N . LYS A 1 100 ? -5.655 10.618 -6.726 1.00 97.94 100 LYS A N 1
ATOM 847 C CA . LYS A 1 100 ? -6.061 10.151 -8.062 1.00 97.94 100 LYS A CA 1
ATOM 848 C C . LYS A 1 100 ? -4.912 10.203 -9.074 1.00 97.94 100 LYS A C 1
ATOM 850 O O . LYS A 1 100 ? -4.750 9.262 -9.847 1.00 97.94 100 LYS A O 1
ATOM 855 N N . ARG A 1 101 ? -4.118 11.281 -9.055 1.00 98.31 101 ARG A N 1
ATOM 856 C CA . ARG A 1 101 ? -2.961 11.470 -9.944 1.00 98.31 101 ARG A CA 1
ATOM 857 C C . ARG A 1 101 ? -1.899 10.411 -9.660 1.00 98.31 101 ARG A C 1
ATOM 859 O O . ARG A 1 101 ? -1.481 9.711 -10.575 1.00 98.31 101 ARG A O 1
ATOM 866 N N . LEU A 1 102 ? -1.498 10.276 -8.398 1.00 98.62 102 LEU A N 1
ATOM 867 C CA . LEU A 1 102 ? -0.440 9.352 -7.995 1.00 98.62 102 LEU A CA 1
ATOM 868 C C . LEU A 1 102 ? -0.848 7.888 -8.149 1.00 98.62 102 LEU A C 1
ATOM 870 O O . LEU A 1 102 ? -0.040 7.073 -8.583 1.00 98.62 102 LEU A O 1
ATOM 874 N N . LEU A 1 103 ? -2.107 7.554 -7.863 1.00 98.31 103 LEU A N 1
ATOM 875 C CA . LEU A 1 103 ? -2.638 6.215 -8.103 1.00 98.31 103 LEU A CA 1
ATOM 876 C C . LEU A 1 103 ? -2.615 5.872 -9.599 1.00 98.31 103 LEU A C 1
ATOM 878 O O . LEU A 1 103 ? -2.204 4.774 -9.967 1.00 98.31 103 LEU A O 1
ATOM 882 N N . GLY A 1 104 ? -3.008 6.816 -10.461 1.00 98.06 104 GLY A N 1
ATOM 883 C CA . GLY A 1 104 ? -2.894 6.661 -11.911 1.00 98.06 104 GLY A CA 1
ATOM 884 C C . GLY A 1 104 ? -1.447 6.443 -12.354 1.00 98.06 104 GLY A C 1
ATOM 885 O O . GLY A 1 104 ? -1.167 5.517 -13.110 1.00 98.06 104 GLY A O 1
ATOM 886 N N . GLU A 1 105 ? -0.519 7.234 -11.818 1.00 98.44 105 GLU A N 1
ATOM 887 C CA . GLU A 1 105 ? 0.909 7.138 -12.130 1.00 98.44 105 GLU A CA 1
ATOM 888 C C . GLU A 1 105 ? 1.523 5.797 -11.691 1.00 98.44 105 GLU A C 1
ATOM 890 O O . GLU A 1 105 ? 2.274 5.184 -12.454 1.00 98.44 105 GLU A O 1
ATOM 895 N N . ALA A 1 106 ? 1.159 5.307 -10.501 1.00 98.25 106 ALA A N 1
ATOM 896 C CA . ALA A 1 106 ? 1.601 4.024 -9.956 1.00 98.25 106 ALA A CA 1
ATOM 897 C C . ALA A 1 106 ? 1.055 2.814 -10.741 1.00 98.25 106 ALA A C 1
ATOM 899 O O . ALA A 1 106 ? 1.726 1.780 -10.835 1.00 98.25 106 ALA A O 1
ATOM 900 N N . MET A 1 107 ? -0.144 2.938 -11.322 1.00 97.25 107 MET A N 1
ATOM 901 C CA . MET A 1 107 ? -0.801 1.887 -12.111 1.00 97.25 107 MET A CA 1
ATOM 902 C C . MET A 1 107 ? -0.414 1.895 -13.591 1.00 97.25 107 MET A C 1
ATOM 904 O O . MET A 1 107 ? -0.435 0.844 -14.229 1.00 97.25 107 MET A O 1
ATOM 908 N N . LEU A 1 108 ? -0.059 3.054 -14.148 1.00 97.56 108 LEU A N 1
ATOM 909 C CA . LEU A 1 108 ? 0.305 3.181 -15.553 1.00 97.56 108 LEU A CA 1
ATOM 910 C C . LEU A 1 108 ? 1.582 2.383 -15.829 1.00 97.56 108 LEU A C 1
ATOM 912 O O . LEU A 1 108 ? 2.652 2.784 -15.387 1.00 97.56 108 LEU A O 1
ATOM 916 N N . ALA A 1 109 ? 1.482 1.285 -16.573 1.00 94.94 109 ALA A N 1
ATOM 917 C CA . ALA A 1 109 ? 2.624 0.533 -17.085 1.00 94.94 109 ALA A CA 1
ATOM 918 C C . ALA A 1 109 ? 2.729 0.767 -18.596 1.00 94.94 109 ALA A C 1
ATOM 920 O O . ALA A 1 109 ? 1.838 0.375 -19.345 1.00 94.94 109 ALA A O 1
ATOM 921 N N . LYS A 1 110 ? 3.795 1.441 -19.034 1.00 96.06 110 LYS A N 1
ATOM 922 C CA . LYS A 1 110 ? 4.058 1.712 -20.459 1.00 96.06 110 LYS A CA 1
ATOM 923 C C . LYS A 1 110 ? 4.906 0.611 -21.085 1.00 96.06 110 LYS A C 1
ATOM 925 O O . LYS A 1 110 ? 4.725 0.274 -22.247 1.00 96.06 110 LYS A O 1
ATOM 930 N N . SER A 1 111 ? 5.841 0.071 -20.310 1.00 96.50 111 SER A N 1
ATOM 931 C CA . SER A 1 111 ? 6.692 -1.053 -20.690 1.00 96.50 111 SER A CA 1
ATOM 932 C C . SER A 1 111 ? 7.269 -1.715 -19.443 1.00 96.50 111 SER A C 1
ATOM 934 O O . SER A 1 111 ? 7.381 -1.077 -18.395 1.00 96.50 111 SER A O 1
ATOM 936 N N . PHE A 1 112 ? 7.678 -2.979 -19.553 1.00 96.62 112 PHE A N 1
ATOM 937 C CA . PHE A 1 112 ? 8.466 -3.633 -18.510 1.00 96.62 112 PHE A CA 1
ATOM 938 C C . PHE A 1 112 ? 9.921 -3.174 -18.610 1.00 96.62 112 PHE A C 1
ATOM 940 O O . PHE A 1 112 ? 10.745 -3.803 -19.266 1.00 96.62 112 PHE A O 1
ATOM 947 N N . SER A 1 113 ? 10.221 -2.017 -18.018 1.00 97.25 113 SER A N 1
ATOM 948 C CA . SER A 1 113 ? 11.547 -1.399 -18.056 1.00 97.25 113 SER A CA 1
ATOM 949 C C . SER A 1 113 ? 11.911 -0.776 -16.715 1.00 97.25 113 SER A C 1
ATOM 951 O O . SER A 1 113 ? 11.056 -0.270 -15.991 1.00 97.25 113 SER A O 1
ATOM 953 N N . VAL A 1 114 ? 13.210 -0.714 -16.411 1.00 97.62 114 VAL A N 1
ATOM 954 C CA . VAL A 1 114 ? 13.718 -0.074 -15.183 1.00 97.62 114 VAL A CA 1
ATOM 955 C C . VAL A 1 114 ? 13.288 1.395 -15.086 1.00 97.62 114 VAL A C 1
ATOM 957 O O . VAL A 1 114 ? 12.971 1.884 -14.002 1.00 97.62 114 VAL A O 1
ATOM 960 N N . LYS A 1 115 ? 13.236 2.109 -16.219 1.00 97.62 115 LYS A N 1
ATOM 961 C CA . LYS A 1 115 ? 12.759 3.499 -16.274 1.00 97.62 115 LYS A CA 1
ATOM 962 C C . LYS A 1 115 ? 11.304 3.600 -15.820 1.00 97.62 115 LYS A C 1
ATOM 964 O O . LYS A 1 115 ? 10.978 4.454 -14.997 1.00 97.62 115 LYS A O 1
ATOM 969 N N . ASP A 1 116 ? 10.446 2.729 -16.346 1.00 97.69 116 ASP A N 1
ATOM 970 C CA . ASP A 1 116 ? 9.026 2.736 -16.012 1.00 97.69 116 ASP A CA 1
ATOM 971 C C . ASP A 1 116 ? 8.782 2.264 -14.575 1.00 97.69 116 ASP A C 1
ATOM 973 O O . ASP A 1 116 ? 7.960 2.837 -13.861 1.00 97.69 116 ASP A O 1
ATOM 977 N N . PHE A 1 117 ? 9.565 1.291 -14.106 1.00 97.69 117 PHE A N 1
ATOM 978 C CA . PHE A 1 117 ? 9.569 0.867 -12.712 1.00 97.69 117 PHE A CA 1
ATOM 979 C C . PHE A 1 117 ? 9.890 2.024 -11.764 1.00 97.69 117 PHE A C 1
ATOM 981 O O . PHE A 1 117 ? 9.113 2.289 -10.853 1.00 97.69 117 PHE A O 1
ATOM 988 N N . ARG A 1 118 ? 10.997 2.749 -11.987 1.00 97.38 118 ARG A N 1
ATOM 989 C CA . ARG A 1 118 ? 11.413 3.866 -11.119 1.00 97.38 118 ARG A CA 1
ATOM 990 C C . ARG A 1 118 ? 10.350 4.960 -11.048 1.00 97.38 118 ARG A C 1
ATOM 992 O O . ARG A 1 118 ? 10.074 5.469 -9.966 1.00 97.38 118 ARG A O 1
ATOM 999 N N . ARG A 1 119 ? 9.725 5.282 -12.185 1.00 98.12 119 ARG A N 1
ATOM 1000 C CA . ARG A 1 119 ? 8.617 6.244 -12.272 1.00 98.12 119 ARG A CA 1
ATOM 1001 C C . ARG A 1 119 ? 7.438 5.820 -11.391 1.00 98.12 119 ARG A C 1
ATOM 1003 O O . ARG A 1 119 ? 7.005 6.575 -10.523 1.00 98.12 119 ARG A O 1
ATOM 1010 N N . ARG A 1 120 ? 6.961 4.586 -11.569 1.00 98.38 120 ARG A N 1
ATOM 1011 C CA . ARG A 1 120 ? 5.838 4.031 -10.800 1.00 98.38 120 ARG A CA 1
ATOM 1012 C C . ARG A 1 120 ? 6.170 3.884 -9.309 1.00 98.38 120 ARG A C 1
ATOM 1014 O O . ARG A 1 120 ? 5.345 4.220 -8.464 1.00 98.38 120 ARG A O 1
ATOM 1021 N N . LEU A 1 121 ? 7.380 3.428 -8.977 1.00 97.81 121 LEU A N 1
ATOM 1022 C CA . LEU A 1 121 ? 7.869 3.318 -7.600 1.00 97.81 121 LEU A CA 1
ATOM 1023 C C . LEU A 1 121 ? 7.926 4.685 -6.909 1.00 97.81 121 LEU A C 1
ATOM 1025 O O . LEU A 1 121 ? 7.584 4.781 -5.733 1.00 97.81 121 LEU A O 1
ATOM 1029 N N . G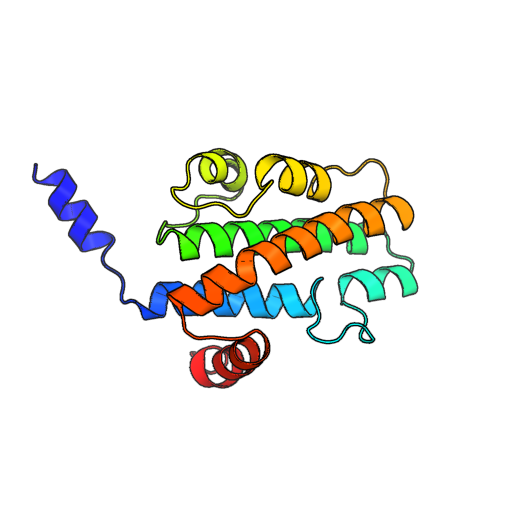LY A 1 122 ? 8.311 5.739 -7.635 1.00 97.69 122 GLY A N 1
ATOM 1030 C CA . GLY A 1 122 ? 8.266 7.117 -7.145 1.00 97.69 122 GLY A CA 1
ATOM 1031 C C . GLY A 1 122 ? 6.865 7.507 -6.677 1.00 97.69 122 GLY A C 1
ATOM 1032 O O . GLY A 1 122 ? 6.705 7.941 -5.540 1.00 97.69 122 GLY A O 1
ATOM 1033 N N . ALA A 1 123 ? 5.842 7.239 -7.494 1.00 98.50 123 ALA A N 1
ATOM 1034 C CA . ALA A 1 123 ? 4.450 7.498 -7.127 1.00 98.50 123 ALA A CA 1
ATOM 1035 C C . ALA A 1 123 ? 3.979 6.657 -5.923 1.00 98.50 123 ALA A C 1
ATOM 1037 O O . ALA A 1 123 ? 3.306 7.178 -5.035 1.00 98.50 123 ALA A O 1
ATOM 1038 N N . VAL A 1 124 ? 4.369 5.377 -5.847 1.00 98.44 124 VAL A N 1
ATOM 1039 C CA . VAL A 1 124 ? 4.086 4.508 -4.685 1.00 98.44 124 VAL A CA 1
ATOM 1040 C C . VAL A 1 124 ? 4.716 5.067 -3.405 1.00 98.44 124 VAL A C 1
ATOM 1042 O O . VAL A 1 124 ? 4.053 5.130 -2.369 1.00 98.44 124 VAL A O 1
ATOM 1045 N N . ARG A 1 125 ? 5.982 5.497 -3.462 1.00 97.56 125 ARG A N 1
ATOM 1046 C CA . ARG A 1 125 ? 6.699 6.071 -2.314 1.00 97.56 125 ARG A CA 1
ATOM 1047 C C . ARG A 1 125 ? 6.126 7.431 -1.907 1.00 97.56 125 ARG A C 1
ATOM 1049 O O . ARG A 1 125 ? 5.997 7.681 -0.714 1.00 97.56 125 ARG A O 1
ATOM 1056 N N . GLU A 1 126 ? 5.725 8.270 -2.861 1.00 98.00 126 GLU A N 1
ATOM 1057 C CA . GLU A 1 126 ? 5.051 9.549 -2.589 1.00 98.00 126 GLU A CA 1
ATOM 1058 C C . GLU A 1 126 ? 3.708 9.324 -1.877 1.00 98.00 126 GLU A C 1
ATOM 1060 O O . GLU A 1 126 ? 3.455 9.930 -0.834 1.00 98.00 126 GLU A O 1
ATOM 1065 N N . LEU A 1 127 ? 2.895 8.373 -2.358 1.00 98.38 127 LEU A N 1
ATOM 1066 C CA . LEU A 1 127 ? 1.655 7.963 -1.690 1.00 98.38 127 LEU A CA 1
ATOM 1067 C C . LEU A 1 127 ? 1.902 7.458 -0.270 1.00 98.38 127 LEU A C 1
ATOM 1069 O O . LEU A 1 127 ? 1.203 7.863 0.658 1.00 98.38 127 LEU A O 1
ATOM 1073 N N . TRP A 1 128 ? 2.892 6.583 -0.089 1.00 97.62 128 TRP A N 1
ATOM 1074 C CA . TRP A 1 128 ? 3.241 6.057 1.226 1.00 97.62 128 TRP A CA 1
ATOM 1075 C C . TRP A 1 128 ? 3.616 7.175 2.203 1.00 97.62 128 TRP A C 1
ATOM 1077 O O . TRP A 1 128 ? 3.048 7.251 3.293 1.00 97.62 128 TRP A O 1
ATOM 1087 N N . CYS A 1 129 ? 4.496 8.089 1.787 1.00 96.44 129 CYS A N 1
ATOM 1088 C CA . CYS A 1 129 ? 4.883 9.252 2.581 1.00 96.44 129 CYS A CA 1
ATOM 1089 C C . CYS A 1 129 ? 3.680 10.130 2.953 1.00 96.44 129 CYS A C 1
ATOM 1091 O O . CYS A 1 129 ? 3.584 10.560 4.100 1.00 96.44 129 CYS A O 1
ATOM 1093 N N . GLY A 1 130 ? 2.741 10.350 2.027 1.00 97.25 130 GLY A N 1
ATOM 1094 C CA . GLY A 1 130 ? 1.518 11.115 2.291 1.00 97.25 130 GLY A CA 1
ATOM 1095 C C . GLY A 1 130 ? 0.553 10.439 3.273 1.00 97.25 130 GLY A C 1
ATOM 1096 O O . GLY A 1 130 ? -0.230 11.113 3.938 1.00 97.25 130 GLY A O 1
ATOM 1097 N N . ILE A 1 131 ? 0.613 9.111 3.405 1.00 97.81 131 ILE A N 1
ATOM 1098 C CA . ILE A 1 131 ? -0.260 8.334 4.297 1.00 97.81 131 ILE A CA 1
ATOM 1099 C C . ILE A 1 131 ? 0.313 8.211 5.718 1.00 97.81 131 ILE A C 1
ATOM 1101 O O . ILE A 1 131 ? -0.452 8.152 6.685 1.00 97.81 131 ILE A O 1
ATOM 1105 N N . LEU A 1 132 ? 1.642 8.200 5.871 1.00 97.12 132 LEU A N 1
ATOM 1106 C CA . LEU A 1 132 ? 2.322 8.033 7.163 1.00 97.12 132 LEU A CA 1
ATOM 1107 C C . LEU A 1 132 ? 1.829 8.987 8.274 1.00 97.12 132 LEU A C 1
ATOM 1109 O O . LEU A 1 132 ? 1.580 8.496 9.380 1.00 97.12 132 LEU A O 1
ATOM 1113 N N . PRO A 1 133 ? 1.624 10.302 8.033 1.00 97.31 133 PRO A N 1
ATOM 1114 C CA . PRO A 1 133 ? 1.087 11.202 9.054 1.00 97.31 133 PRO A CA 1
ATOM 1115 C C . PRO A 1 133 ? -0.278 10.752 9.581 1.00 97.31 133 PRO A C 1
ATOM 1117 O O . PRO A 1 133 ? -0.504 10.767 10.790 1.00 97.31 133 PRO A O 1
ATOM 1120 N N . LYS A 1 134 ? -1.164 10.278 8.693 1.00 97.75 134 LYS A N 1
ATOM 1121 C CA . LYS A 1 134 ? -2.503 9.822 9.077 1.00 97.75 134 LYS A CA 1
ATOM 1122 C C . LYS A 1 134 ? -2.471 8.504 9.848 1.00 97.75 134 LYS A C 1
ATOM 1124 O O . LYS A 1 134 ? -3.247 8.328 10.784 1.00 97.75 134 LYS A O 1
ATOM 1129 N N . ILE A 1 135 ? -1.548 7.598 9.509 1.00 97.38 135 ILE A N 1
ATOM 1130 C CA . ILE A 1 135 ? -1.295 6.393 10.317 1.00 97.38 135 ILE A CA 1
ATOM 1131 C C . ILE A 1 135 ? -0.893 6.798 11.736 1.00 97.38 135 ILE A C 1
ATOM 1133 O O . ILE A 1 135 ? -1.503 6.335 12.699 1.00 97.38 135 ILE A O 1
ATOM 1137 N N . ARG A 1 136 ? 0.086 7.700 11.869 1.00 97.06 136 ARG A N 1
ATOM 1138 C CA . ARG A 1 136 ? 0.558 8.162 13.178 1.00 97.06 136 ARG A CA 1
ATOM 1139 C C . ARG A 1 136 ? -0.565 8.807 13.992 1.00 97.06 136 ARG A C 1
ATOM 1141 O O . ARG A 1 136 ? -0.661 8.534 15.182 1.00 97.06 136 ARG A O 1
ATOM 1148 N N . GLU A 1 137 ? -1.413 9.615 13.363 1.00 96.56 137 GLU A N 1
ATOM 1149 C CA . GLU A 1 137 ? -2.570 10.250 14.006 1.00 96.56 137 GLU A CA 1
ATOM 1150 C C . GLU A 1 137 ? -3.590 9.218 14.529 1.00 96.56 137 GLU A C 1
ATOM 1152 O O . GLU A 1 137 ? -4.002 9.280 15.685 1.00 96.56 137 GLU A O 1
ATOM 1157 N N . GLU A 1 138 ? -3.979 8.233 13.711 1.00 94.50 138 GLU A N 1
ATOM 1158 C CA . GLU A 1 138 ? -5.036 7.273 14.072 1.00 94.50 138 GLU A CA 1
ATOM 1159 C C . GLU A 1 138 ? -4.559 6.161 15.022 1.00 94.50 138 GLU A C 1
ATOM 1161 O O . GLU A 1 138 ? -5.345 5.633 15.827 1.00 94.50 138 GLU A O 1
ATOM 1166 N N . THR A 1 139 ? -3.286 5.764 14.919 1.00 94.31 139 THR A N 1
ATOM 1167 C CA . THR A 1 139 ? -2.751 4.581 15.610 1.00 94.31 139 THR A CA 1
ATOM 1168 C C . THR A 1 139 ? -1.661 4.890 16.630 1.00 94.31 139 THR A C 1
ATOM 1170 O O . THR A 1 139 ? -1.369 4.025 17.454 1.00 94.31 139 THR A O 1
ATOM 1173 N N . GLY A 1 140 ? -1.040 6.071 16.581 1.00 94.75 140 GLY A N 1
ATOM 1174 C CA . GLY A 1 140 ? 0.145 6.407 17.378 1.00 94.75 140 GLY A CA 1
ATOM 1175 C C . GLY A 1 140 ? 1.429 5.696 16.930 1.00 94.75 140 GLY A C 1
ATOM 1176 O O . GLY A 1 140 ? 2.447 5.801 17.608 1.00 94.75 140 GLY A O 1
ATOM 1177 N N . LEU A 1 141 ? 1.403 4.957 15.814 1.00 94.12 141 LEU A N 1
ATOM 1178 C CA . LEU A 1 141 ? 2.547 4.165 15.350 1.00 94.12 141 LEU A CA 1
ATOM 1179 C C . LEU A 1 141 ? 3.391 4.965 14.354 1.00 94.12 141 LEU A C 1
ATOM 1181 O O . LEU A 1 141 ? 2.869 5.517 13.388 1.00 94.12 141 LEU A O 1
ATOM 1185 N N . THR A 1 142 ? 4.704 4.981 14.570 1.00 93.00 142 THR A N 1
ATOM 1186 C CA . THR A 1 142 ? 5.690 5.382 13.558 1.00 93.00 142 THR A CA 1
ATOM 1187 C C . THR A 1 142 ? 6.035 4.199 12.652 1.00 93.00 142 THR A C 1
ATOM 1189 O O . THR A 1 142 ? 5.681 3.054 12.944 1.00 93.00 142 THR A O 1
ATOM 1192 N N . THR A 1 143 ? 6.767 4.450 11.568 1.00 86.75 143 THR A N 1
ATOM 1193 C CA . THR A 1 143 ? 7.232 3.412 10.634 1.00 86.75 143 THR A CA 1
ATOM 1194 C C . THR A 1 143 ? 8.013 2.293 11.335 1.00 86.75 143 THR A C 1
ATOM 1196 O O . THR A 1 143 ? 7.857 1.117 10.998 1.00 86.75 143 THR A O 1
ATOM 1199 N N . GLU A 1 144 ? 8.816 2.635 12.342 1.00 86.75 144 GLU A N 1
ATOM 1200 C CA . GLU A 1 144 ? 9.594 1.699 13.161 1.00 86.75 144 GLU A CA 1
ATOM 1201 C C . GLU A 1 144 ? 8.671 0.882 14.071 1.00 86.75 144 GLU A C 1
ATOM 1203 O O . GLU A 1 144 ? 8.777 -0.344 14.151 1.00 86.75 144 GLU A O 1
ATOM 1208 N N . LEU A 1 145 ? 7.701 1.549 14.706 1.00 92.75 145 LEU A N 1
ATOM 1209 C CA . LEU A 1 145 ? 6.733 0.900 15.588 1.00 92.75 145 LEU A CA 1
ATOM 1210 C C . LEU A 1 145 ? 5.770 -0.027 14.835 1.00 92.75 145 LEU A C 1
ATOM 1212 O O . LEU A 1 145 ? 5.263 -0.968 15.442 1.00 92.75 145 LEU A O 1
ATOM 1216 N N . ILE A 1 146 ? 5.552 0.177 13.530 1.00 93.50 146 ILE A N 1
ATOM 1217 C CA . ILE A 1 146 ? 4.796 -0.766 12.687 1.00 93.50 146 ILE A CA 1
ATOM 1218 C C . ILE A 1 146 ? 5.464 -2.149 12.682 1.00 93.50 146 ILE A C 1
ATOM 1220 O O . ILE A 1 146 ? 4.765 -3.133 12.923 1.00 93.50 146 ILE A O 1
ATOM 1224 N N . SER A 1 147 ? 6.791 -2.240 12.495 1.00 92.69 147 SER A N 1
ATOM 1225 C CA . SER A 1 147 ? 7.489 -3.544 12.520 1.00 92.69 147 SER A CA 1
ATOM 1226 C C . SER A 1 147 ? 7.372 -4.194 13.891 1.00 92.69 147 SER A C 1
ATOM 1228 O O . SER A 1 147 ? 7.034 -5.372 13.992 1.00 92.69 147 SER A O 1
ATOM 1230 N N . LYS A 1 148 ? 7.599 -3.413 14.955 1.00 93.00 148 LYS A N 1
ATOM 1231 C CA . LYS A 1 148 ? 7.489 -3.907 16.330 1.00 93.00 148 LYS A CA 1
ATOM 1232 C C . LYS A 1 148 ? 6.090 -4.461 16.609 1.00 93.00 148 LYS A C 1
ATOM 1234 O O . LYS A 1 148 ? 5.956 -5.584 17.084 1.00 93.00 148 LYS A O 1
ATOM 1239 N N . TYR A 1 149 ? 5.046 -3.708 16.253 1.00 93.69 149 TYR A N 1
ATOM 1240 C CA . TYR A 1 149 ? 3.662 -4.143 16.433 1.00 93.69 149 TYR A CA 1
ATOM 1241 C C . TYR A 1 149 ? 3.358 -5.402 15.618 1.00 93.69 149 TYR A C 1
ATOM 1243 O O . TYR A 1 149 ? 2.693 -6.307 16.121 1.00 93.69 149 TYR A O 1
ATOM 1251 N N . TYR A 1 150 ? 3.828 -5.475 14.370 1.00 93.62 150 TYR A N 1
ATOM 1252 C CA . TYR A 1 150 ? 3.621 -6.644 13.521 1.00 93.62 150 TYR A CA 1
ATOM 1253 C C . TYR A 1 150 ? 4.192 -7.909 14.174 1.00 93.62 150 TYR A C 1
ATOM 1255 O O . TYR A 1 150 ? 3.471 -8.891 14.338 1.00 93.62 150 TYR A O 1
ATOM 1263 N N . VAL A 1 151 ? 5.445 -7.868 14.627 1.00 91.94 151 VAL A N 1
ATOM 1264 C CA . VAL A 1 151 ? 6.089 -9.015 15.283 1.00 91.94 151 VAL A CA 1
ATOM 1265 C C . VAL A 1 151 ? 5.379 -9.371 16.591 1.00 91.94 151 VAL A C 1
ATOM 1267 O O . VAL A 1 151 ? 4.917 -10.494 16.757 1.00 91.94 151 VAL A O 1
ATOM 1270 N N . GLU A 1 152 ? 5.209 -8.411 17.499 1.00 92.25 152 GLU A N 1
ATOM 1271 C CA . GLU A 1 152 ? 4.715 -8.692 18.854 1.00 92.25 152 GLU A CA 1
ATOM 1272 C C . GLU A 1 152 ? 3.220 -9.029 18.916 1.00 92.25 152 GLU A C 1
ATOM 1274 O O . GLU A 1 152 ? 2.775 -9.725 19.830 1.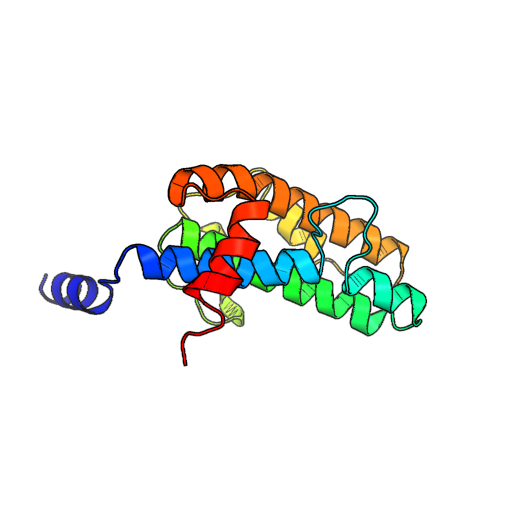00 92.25 152 GLU A O 1
ATOM 1279 N N . LYS A 1 153 ? 2.410 -8.469 18.008 1.00 88.94 153 LYS A N 1
ATOM 1280 C CA . LYS A 1 153 ? 0.942 -8.481 18.121 1.00 88.94 153 LYS A CA 1
ATOM 1281 C C . LYS A 1 153 ? 0.227 -9.082 16.923 1.00 88.94 153 LYS A C 1
ATOM 1283 O O . LYS A 1 153 ? -0.993 -9.215 17.007 1.00 88.94 153 LYS A O 1
ATOM 1288 N N . VAL A 1 154 ? 0.914 -9.403 15.830 1.00 89.19 154 VAL A N 1
ATOM 1289 C CA . VAL A 1 154 ? 0.285 -9.986 14.634 1.00 89.19 154 VAL A CA 1
ATOM 1290 C C . VAL A 1 154 ? 0.881 -11.348 14.305 1.00 89.19 154 VAL A C 1
ATOM 1292 O O . VAL A 1 154 ? 0.123 -12.300 14.168 1.00 89.19 154 VAL A O 1
ATOM 1295 N N . LEU A 1 155 ? 2.208 -11.459 14.224 1.00 87.12 155 LEU A N 1
ATOM 1296 C CA . LEU A 1 155 ? 2.890 -12.660 13.736 1.00 87.12 155 LEU A CA 1
ATOM 1297 C C . LEU A 1 155 ? 2.575 -13.921 14.558 1.00 87.12 155 LEU A C 1
ATOM 1299 O O . LEU A 1 155 ? 2.488 -15.008 14.000 1.00 87.12 155 LEU A O 1
ATOM 1303 N N . HIS A 1 156 ? 2.366 -13.771 15.867 1.00 77.38 156 HIS A N 1
ATOM 1304 C CA . HIS A 1 156 ? 2.102 -14.880 16.791 1.00 77.38 156 HIS A CA 1
ATOM 1305 C C . HIS A 1 156 ? 0.611 -15.163 17.036 1.00 77.38 156 HIS A C 1
ATOM 1307 O O . HIS A 1 156 ? 0.272 -15.917 17.943 1.00 77.38 156 HIS A O 1
ATOM 1313 N N . GLN A 1 157 ? -0.298 -14.540 16.282 1.00 61.59 157 GLN A N 1
ATOM 1314 C CA . GLN A 1 157 ? -1.729 -14.834 16.376 1.00 61.59 157 GLN A CA 1
ATOM 1315 C C . GLN A 1 157 ? -2.090 -15.953 15.397 1.00 61.59 157 GLN A C 1
ATOM 1317 O O . GLN A 1 157 ? -2.506 -15.679 14.273 1.00 61.59 157 GLN A O 1
ATOM 1322 N N . THR A 1 158 ? -1.886 -17.195 15.833 1.00 45.00 158 THR A N 1
ATOM 1323 C CA . THR A 1 158 ? -2.523 -18.401 15.271 1.00 45.00 158 THR A CA 1
ATOM 1324 C C . THR A 1 158 ? -3.914 -18.597 15.846 1.00 45.00 158 THR A C 1
ATOM 1326 O O . THR A 1 158 ? -4.056 -18.414 17.077 1.00 45.00 158 THR A O 1
#

Secondary structure (DSSP, 8-state):
-HHHHHHHHHT---HHHHHHHHHHHHHHHHHHT--SSTTSPPHHHHHHHTT-HHHHHHHHHHHHHHHHHHHHHHTT-----HHHHHHHHTT-S---TTHHHHHHHHH--S-SSHHHHHHHHHHHHHHHHHHHHHHHHHH---HHHHHHHHIIIIIT--